Protein AF-A0A7S1GQU7-F1 (afdb_monomer)

Solvent-accessible surface area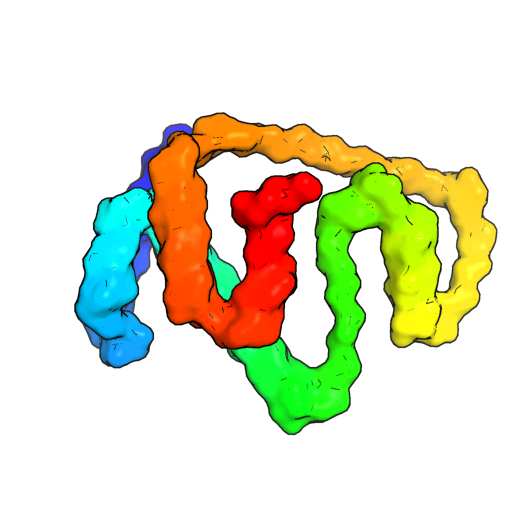 (backbone atoms only — not comparable to full-atom values): 8481 Å² total; per-residue (Å²): 106,71,72,56,52,25,53,52,51,37,60,70,46,41,71,63,54,76,72,34,88,91,56,50,72,69,60,59,58,53,44,78,66,22,83,36,40,56,60,56,49,53,53,44,53,52,51,47,48,51,52,52,49,31,61,73,68,70,48,89,81,87,89,80,58,73,68,41,41,65,76,38,42,68,60,47,51,50,54,50,31,56,75,70,74,46,80,87,67,94,58,93,82,58,80,76,75,79,72,76,83,77,74,79,77,84,54,54,76,65,40,52,50,46,42,49,55,47,49,52,71,69,33,46,74,73,55,33,70,66,55,47,62,82,71,74,56,135

InterPro domains:
  IPR027417 P-loop containing nucleoside triphosphate hydrolase [G3DSA:3.40.50.300] (5-124)
  IPR027417 P-loop containing nucleoside triphosphate hydrolase [SSF52540] (6-119)

Nearest PDB structures (foldseek):
  2lai-assembly1_A  TM=4.143E-01  e=2.315E+00  Hyaloperonospora parasitica

Structure (mmCIF, N/CA/C/O backbone):
data_AF-A0A7S1GQU7-F1
#
_entry.id   AF-A0A7S1GQU7-F1
#
loop_
_atom_site.group_PDB
_atom_site.id
_atom_site.type_symbol
_atom_site.label_atom_id
_atom_site.label_alt_id
_atom_site.label_comp_id
_atom_site.label_asym_id
_atom_site.label_entity_id
_atom_site.label_seq_id
_atom_site.pdbx_PDB_ins_code
_atom_site.Cartn_x
_atom_site.Cartn_y
_atom_site.Cartn_z
_atom_site.occupancy
_atom_site.B_iso_or_equiv
_atom_site.auth_seq_id
_atom_site.auth_comp_id
_atom_site.auth_asym_id
_atom_site.auth_atom_id
_atom_site.pdbx_PDB_model_num
ATOM 1 N N . GLY A 1 1 ? 22.425 2.958 -4.465 1.00 84.50 1 GLY A N 1
ATOM 2 C CA . GLY A 1 1 ? 21.321 3.724 -3.841 1.00 84.50 1 GLY A CA 1
ATOM 3 C C . GLY A 1 1 ? 19.999 3.021 -4.099 1.00 84.50 1 GLY A C 1
ATOM 4 O O . GLY A 1 1 ? 20.034 1.943 -4.671 1.00 84.50 1 GLY A O 1
ATOM 5 N N . PHE A 1 2 ? 18.860 3.611 -3.720 1.00 87.94 2 PHE A N 1
ATOM 6 C CA . PHE A 1 2 ? 17.530 2.981 -3.846 1.00 87.94 2 PHE A CA 1
ATOM 7 C C . PHE A 1 2 ? 17.225 2.441 -5.259 1.00 87.94 2 PHE A C 1
ATOM 9 O O . PHE A 1 2 ? 16.910 1.269 -5.411 1.00 87.94 2 PHE A O 1
ATOM 16 N N . GLN A 1 3 ? 17.443 3.246 -6.302 1.00 88.00 3 GLN A N 1
ATOM 17 C CA . GLN A 1 3 ? 17.216 2.837 -7.700 1.00 88.00 3 GLN A CA 1
ATOM 18 C C . GLN A 1 3 ? 18.081 1.640 -8.143 1.00 88.00 3 GLN A C 1
ATOM 20 O O . GLN A 1 3 ? 17.639 0.775 -8.889 1.00 88.00 3 GLN A O 1
ATOM 25 N N . GLU A 1 4 ? 19.315 1.552 -7.643 1.00 89.12 4 GLU A N 1
ATOM 26 C CA . GLU A 1 4 ? 20.193 0.410 -7.925 1.00 89.12 4 GLU A CA 1
ATOM 27 C C . GLU A 1 4 ? 19.724 -0.857 -7.194 1.00 89.12 4 GLU A C 1
ATOM 29 O O . GLU A 1 4 ? 19.832 -1.954 -7.731 1.00 89.12 4 GLU A O 1
ATOM 34 N N . TRP A 1 5 ? 19.165 -0.707 -5.991 1.00 90.19 5 TRP A N 1
ATOM 35 C CA . TRP A 1 5 ? 18.547 -1.813 -5.264 1.00 90.19 5 TRP A CA 1
ATOM 36 C C . TRP A 1 5 ? 17.296 -2.336 -5.990 1.00 90.19 5 TRP A C 1
ATOM 38 O O . TRP A 1 5 ? 17.192 -3.548 -6.169 1.00 90.19 5 TRP A O 1
ATOM 48 N N . CYS A 1 6 ? 16.436 -1.447 -6.511 1.00 90.81 6 CYS A N 1
ATOM 49 C CA . CYS A 1 6 ? 15.308 -1.829 -7.375 1.00 90.81 6 CYS A CA 1
ATOM 50 C C . CYS A 1 6 ? 15.771 -2.693 -8.547 1.00 90.81 6 CYS A C 1
ATOM 52 O O . CYS A 1 6 ? 15.333 -3.827 -8.708 1.00 90.81 6 CYS A O 1
ATOM 54 N N . ARG A 1 7 ? 16.758 -2.203 -9.307 1.00 88.81 7 ARG A N 1
ATOM 55 C CA . ARG A 1 7 ? 17.289 -2.910 -10.476 1.00 88.81 7 ARG A CA 1
ATOM 56 C C . ARG A 1 7 ? 17.803 -4.313 -10.137 1.00 88.81 7 ARG A C 1
ATOM 58 O O . ARG A 1 7 ? 17.654 -5.238 -10.936 1.00 88.81 7 ARG A O 1
ATOM 65 N N . GLN A 1 8 ? 18.437 -4.482 -8.975 1.00 90.00 8 GLN A N 1
ATOM 66 C CA . GLN A 1 8 ? 18.927 -5.785 -8.519 1.00 90.00 8 GLN A CA 1
ATOM 67 C C . GLN A 1 8 ? 17.785 -6.746 -8.177 1.00 90.00 8 GLN A C 1
ATOM 69 O O . GLN A 1 8 ? 17.880 -7.926 -8.521 1.00 90.00 8 GLN A O 1
ATOM 74 N N . LEU A 1 9 ? 16.717 -6.261 -7.541 1.00 88.50 9 LEU A N 1
ATOM 75 C CA . LEU A 1 9 ? 15.516 -7.054 -7.269 1.00 88.50 9 LEU A CA 1
ATOM 76 C C . LEU A 1 9 ? 14.817 -7.476 -8.557 1.00 88.50 9 LEU A C 1
ATOM 78 O O . LEU A 1 9 ? 14.620 -8.672 -8.774 1.00 88.50 9 LEU A O 1
ATOM 82 N N . ASP A 1 10 ? 14.559 -6.515 -9.437 1.00 88.00 10 ASP A N 1
ATOM 83 C CA . ASP A 1 10 ? 13.903 -6.735 -10.724 1.00 88.00 10 ASP A CA 1
ATOM 84 C C . ASP A 1 10 ? 14.688 -7.772 -11.549 1.00 88.00 10 ASP A C 1
ATOM 86 O O . ASP A 1 10 ? 14.130 -8.722 -12.093 1.00 88.00 10 ASP A O 1
ATOM 90 N N . THR A 1 11 ? 16.025 -7.681 -11.558 1.00 86.56 11 THR A N 1
ATOM 91 C CA . THR A 1 11 ? 16.893 -8.673 -12.221 1.00 86.56 11 THR A CA 1
ATOM 92 C C . THR A 1 11 ? 16.799 -10.054 -11.568 1.00 86.56 11 THR A C 1
ATOM 94 O O . THR A 1 11 ? 16.783 -11.074 -12.261 1.00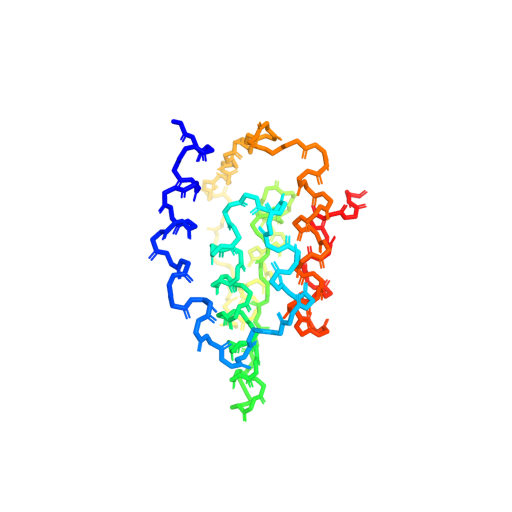 86.56 11 THR A O 1
ATOM 97 N N . ARG A 1 12 ? 16.755 -10.111 -10.232 1.00 86.75 12 ARG A N 1
ATOM 98 C CA . ARG A 1 12 ? 16.712 -11.364 -9.470 1.00 86.75 12 ARG A CA 1
ATOM 99 C C . ARG A 1 12 ? 15.424 -12.145 -9.725 1.00 86.75 12 ARG A C 1
ATOM 101 O O . ARG A 1 12 ? 15.473 -13.377 -9.763 1.00 86.75 12 ARG A O 1
ATOM 108 N N . TYR A 1 13 ? 14.296 -11.459 -9.879 1.00 82.19 13 TYR A N 1
ATOM 109 C CA . TYR A 1 13 ? 12.991 -12.094 -10.067 1.00 82.19 13 TYR A CA 1
ATOM 110 C C . TYR A 1 13 ? 12.579 -12.257 -11.532 1.00 82.19 13 TYR A C 1
ATOM 112 O O . TYR A 1 13 ? 11.754 -13.129 -11.815 1.00 82.19 13 TYR A O 1
ATOM 120 N N . ASN A 1 14 ? 13.246 -11.567 -12.462 1.00 79.88 14 ASN A N 1
ATOM 121 C CA . ASN A 1 14 ? 12.970 -11.605 -13.901 1.00 79.88 14 ASN A CA 1
ATOM 122 C C . ASN A 1 14 ? 12.763 -13.027 -14.463 1.00 79.88 14 ASN A C 1
ATOM 124 O O . ASN A 1 14 ? 11.805 -13.285 -15.187 1.00 79.88 14 ASN A O 1
ATOM 128 N N . ALA A 1 15 ? 13.615 -13.990 -14.096 1.00 74.75 15 ALA A N 1
ATOM 129 C CA . ALA A 1 15 ? 13.507 -15.364 -14.600 1.00 74.75 15 ALA A CA 1
ATOM 130 C C . ALA A 1 15 ? 12.226 -16.089 -14.137 1.00 74.75 15 ALA A C 1
ATOM 132 O O . ALA A 1 15 ? 11.671 -16.904 -14.872 1.00 74.75 15 ALA A O 1
ATOM 133 N N . LYS A 1 16 ? 11.745 -15.804 -12.920 1.00 77.25 16 LYS A N 1
ATOM 134 C CA . LYS A 1 16 ? 10.489 -16.375 -12.402 1.00 77.25 16 LYS A CA 1
ATOM 135 C C . LYS A 1 16 ? 9.276 -15.696 -13.023 1.00 77.25 16 LYS A C 1
ATOM 137 O O . LYS A 1 16 ? 8.267 -16.338 -13.284 1.00 77.25 16 LYS A O 1
ATOM 142 N N . GLU A 1 17 ? 9.404 -14.404 -13.256 1.00 76.75 17 GLU A N 1
ATOM 143 C CA . GLU A 1 17 ? 8.391 -13.531 -13.825 1.00 76.75 17 GLU A CA 1
ATOM 144 C C . GLU A 1 17 ? 8.142 -13.820 -15.314 1.00 76.75 17 GLU A C 1
ATOM 146 O O . GLU A 1 17 ? 7.004 -14.014 -15.739 1.00 76.75 17 GLU A O 1
ATOM 151 N N . THR A 1 18 ? 9.204 -13.972 -16.106 1.00 73.06 18 THR A N 1
ATOM 152 C CA . THR A 1 18 ? 9.116 -14.256 -17.549 1.00 73.06 18 THR A CA 1
ATOM 153 C C . THR A 1 18 ? 8.545 -15.638 -17.870 1.00 73.06 18 THR A C 1
ATOM 155 O O . THR A 1 18 ? 7.922 -15.811 -18.919 1.00 73.06 18 THR A O 1
ATOM 158 N N . GLY A 1 19 ? 8.703 -16.618 -16.980 1.00 72.38 19 GLY A N 1
ATOM 159 C CA . GLY A 1 19 ? 8.132 -17.960 -17.137 1.00 72.38 19 GLY A CA 1
ATOM 160 C C . GLY A 1 19 ? 6.701 -18.113 -16.614 1.00 72.38 19 GLY A C 1
ATOM 161 O O . GLY A 1 19 ? 6.127 -19.194 -16.729 1.00 72.38 19 GLY A O 1
ATOM 162 N N . ASN A 1 20 ? 6.126 -17.073 -16.009 1.00 75.88 20 ASN A N 1
ATOM 163 C CA . ASN A 1 20 ? 4.850 -17.179 -15.319 1.00 75.88 20 ASN A CA 1
ATOM 164 C C . ASN A 1 20 ? 3.664 -16.993 -16.279 1.00 75.88 20 ASN A C 1
ATOM 166 O O . ASN A 1 20 ? 3.546 -15.967 -16.948 1.00 75.88 20 ASN A O 1
ATOM 170 N N . MET A 1 21 ? 2.759 -17.974 -16.303 1.00 73.62 21 MET A N 1
ATOM 171 C CA . MET A 1 21 ? 1.543 -17.939 -17.123 1.00 73.62 21 MET A CA 1
ATOM 172 C C . MET A 1 21 ? 0.502 -16.912 -16.657 1.00 73.62 21 MET A C 1
ATOM 174 O O . MET A 1 21 ? -0.398 -16.574 -17.416 1.00 73.62 21 MET A O 1
ATOM 178 N N . TRP A 1 22 ? 0.610 -16.431 -15.417 1.00 70.88 22 TRP A N 1
ATOM 179 C CA . TRP A 1 22 ? -0.283 -15.428 -14.831 1.00 70.88 22 TRP A CA 1
ATOM 180 C C . TRP A 1 22 ? 0.137 -13.989 -15.163 1.00 70.88 22 TRP A C 1
ATOM 182 O O . TRP A 1 22 ? -0.457 -13.047 -14.650 1.00 70.88 22 TRP A O 1
ATOM 192 N N . ILE A 1 23 ? 1.187 -13.826 -15.972 1.00 82.19 23 ILE A N 1
ATOM 193 C CA . ILE A 1 23 ? 1.757 -12.537 -16.357 1.00 82.19 23 ILE A CA 1
ATOM 194 C C . ILE A 1 23 ? 1.628 -12.424 -17.873 1.00 82.19 23 ILE A C 1
ATOM 196 O O . ILE A 1 23 ? 2.427 -13.010 -18.616 1.00 82.19 23 ILE A O 1
ATOM 200 N N . ASP A 1 24 ? 0.593 -11.705 -18.305 1.00 83.62 24 ASP A N 1
ATOM 201 C CA . ASP A 1 24 ? 0.301 -11.454 -19.714 1.00 83.62 24 ASP A CA 1
ATOM 202 C C . ASP A 1 24 ? 1.285 -10.457 -20.352 1.00 83.62 24 ASP A C 1
ATOM 204 O O . ASP A 1 24 ? 2.144 -9.861 -19.692 1.00 83.62 24 ASP A O 1
ATOM 208 N N . ASP A 1 25 ? 1.206 -10.334 -21.676 1.00 85.44 25 ASP A N 1
ATOM 209 C CA . ASP A 1 25 ? 2.113 -9.486 -22.451 1.00 85.44 25 ASP A CA 1
ATOM 210 C C . ASP A 1 25 ? 1.922 -7.992 -22.155 1.00 85.44 25 ASP A C 1
ATOM 212 O O . ASP A 1 25 ? 2.900 -7.237 -22.183 1.00 85.44 25 ASP A O 1
ATOM 216 N N . ASP A 1 26 ? 0.701 -7.575 -21.811 1.00 85.94 26 ASP A N 1
ATOM 217 C CA . ASP A 1 26 ? 0.393 -6.191 -21.454 1.00 85.94 26 ASP A CA 1
ATOM 218 C C . ASP A 1 26 ? 1.115 -5.821 -20.154 1.00 85.94 26 ASP A C 1
ATOM 220 O O . ASP A 1 26 ? 1.862 -4.839 -20.115 1.00 85.94 26 ASP A O 1
ATOM 224 N N . LEU A 1 27 ? 1.013 -6.660 -19.124 1.00 85.56 27 LEU A N 1
ATOM 225 C CA . LEU A 1 27 ? 1.709 -6.477 -17.855 1.00 85.56 27 LEU A CA 1
ATOM 226 C C . LEU A 1 27 ? 3.235 -6.496 -18.028 1.00 85.56 27 LEU A C 1
ATOM 228 O O . LEU A 1 27 ? 3.935 -5.648 -17.472 1.00 85.56 27 LEU A O 1
ATOM 232 N N . ARG A 1 28 ? 3.768 -7.407 -18.854 1.00 86.50 28 ARG A N 1
ATOM 233 C CA . ARG A 1 28 ? 5.210 -7.454 -19.175 1.00 86.50 28 ARG A CA 1
ATOM 234 C C . ARG A 1 28 ? 5.693 -6.186 -19.863 1.00 86.50 28 ARG A C 1
ATOM 236 O O . ARG A 1 28 ? 6.853 -5.808 -19.697 1.00 86.50 28 ARG A O 1
ATOM 243 N N . SER A 1 29 ? 4.844 -5.567 -20.680 1.00 87.50 29 SER A N 1
ATOM 244 C CA . SER A 1 29 ? 5.177 -4.305 -21.332 1.00 87.50 29 SER A CA 1
ATOM 245 C C . SER A 1 29 ? 5.264 -3.168 -20.314 1.00 87.50 29 SER A C 1
ATOM 247 O O . SER A 1 29 ? 6.252 -2.439 -20.336 1.00 87.50 29 SER A O 1
ATOM 249 N N . MET A 1 30 ? 4.323 -3.102 -19.362 1.00 89.12 30 MET A N 1
ATOM 250 C CA . MET A 1 30 ? 4.297 -2.089 -18.298 1.00 89.12 30 MET A CA 1
ATOM 251 C C . MET A 1 30 ? 5.515 -2.177 -17.371 1.00 89.12 30 MET A C 1
ATOM 253 O O . MET A 1 30 ? 6.048 -1.157 -16.946 1.00 89.12 30 MET A O 1
ATOM 257 N N . TRP A 1 31 ? 6.001 -3.384 -17.077 1.00 89.00 31 TRP A N 1
ATOM 258 C CA . TRP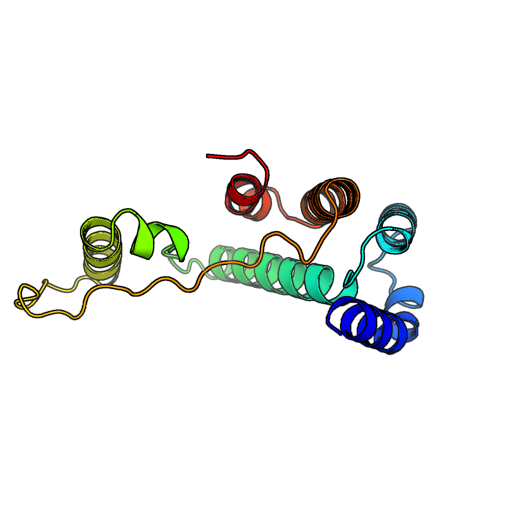 A 1 31 ? 7.139 -3.591 -16.175 1.00 89.00 31 TRP A CA 1
ATOM 259 C C . TRP A 1 31 ? 8.452 -2.973 -16.637 1.00 89.00 31 TRP A C 1
ATOM 261 O O . TRP A 1 31 ? 9.285 -2.631 -15.805 1.00 89.00 31 TRP A O 1
ATOM 271 N N . LYS A 1 32 ? 8.659 -2.818 -17.948 1.00 85.19 32 LYS A N 1
ATOM 272 C CA . LYS A 1 32 ? 9.929 -2.304 -18.486 1.00 85.19 32 LYS A CA 1
ATOM 273 C C . LYS A 1 32 ? 10.244 -0.891 -18.002 1.00 85.19 32 LYS A C 1
ATOM 275 O O . LYS A 1 32 ? 11.418 -0.560 -17.847 1.00 85.19 32 LYS A O 1
ATOM 280 N N . ASP A 1 33 ? 9.203 -0.102 -17.765 1.00 87.31 33 ASP A N 1
ATOM 281 C CA . ASP A 1 33 ? 9.310 1.316 -17.434 1.00 87.31 33 ASP A CA 1
ATOM 282 C C . ASP A 1 33 ? 9.083 1.589 -15.935 1.00 87.31 33 ASP A C 1
ATOM 284 O O . ASP A 1 33 ? 9.337 2.694 -15.448 1.00 87.31 33 ASP A O 1
ATOM 288 N N . VAL A 1 34 ? 8.684 0.567 -15.167 1.00 92.44 34 VAL A N 1
ATOM 289 C CA . VAL A 1 34 ? 8.436 0.674 -13.726 1.00 92.44 34 VAL A CA 1
ATOM 290 C C . VAL A 1 34 ? 9.654 0.189 -12.932 1.00 92.44 34 VAL A C 1
ATOM 292 O O . VAL A 1 34 ? 9.924 -1.008 -12.894 1.00 92.44 34 VAL A O 1
ATOM 295 N N . PRO A 1 35 ? 10.392 1.073 -12.235 1.00 91.69 35 PRO A N 1
ATOM 296 C CA . PRO A 1 35 ? 11.433 0.627 -11.310 1.00 91.69 35 PRO A CA 1
ATOM 297 C C . PRO A 1 35 ? 10.815 -0.133 -10.129 1.00 91.69 35 PRO A C 1
ATOM 299 O O . PRO A 1 35 ? 9.771 0.284 -9.623 1.00 91.69 35 PRO A O 1
ATOM 302 N N . CYS A 1 36 ? 11.494 -1.166 -9.617 1.00 92.00 36 CYS A N 1
ATOM 303 C CA . CYS A 1 36 ? 10.999 -1.967 -8.490 1.00 92.00 36 CYS A CA 1
ATOM 304 C C . CYS A 1 36 ? 9.669 -2.687 -8.820 1.00 92.00 36 CYS A C 1
ATOM 306 O O . CYS A 1 36 ? 8.838 -2.893 -7.929 1.00 92.00 36 CYS A O 1
ATOM 308 N N . HIS A 1 37 ? 9.414 -3.051 -10.085 1.00 92.00 37 HIS A N 1
ATOM 309 C CA . HIS A 1 37 ? 8.134 -3.650 -10.484 1.00 92.00 37 HIS A CA 1
ATOM 310 C C . HIS A 1 37 ? 7.836 -4.944 -9.718 1.00 92.00 37 HIS A C 1
ATOM 312 O O . HIS A 1 37 ? 6.675 -5.188 -9.388 1.00 92.00 37 HIS A O 1
ATOM 318 N N . SER A 1 38 ? 8.864 -5.723 -9.362 1.00 89.19 38 SER A N 1
ATOM 319 C CA . SER A 1 38 ? 8.703 -6.959 -8.589 1.00 89.19 38 SER A CA 1
ATOM 320 C C . SER A 1 38 ? 8.096 -6.708 -7.203 1.00 89.19 38 SER A C 1
ATOM 322 O O . SER A 1 38 ? 7.204 -7.443 -6.784 1.00 89.19 38 SER A O 1
ATOM 324 N N . GLU A 1 39 ? 8.514 -5.643 -6.511 1.00 91.62 39 GLU A N 1
ATOM 325 C CA . GLU A 1 39 ? 8.004 -5.292 -5.173 1.00 91.62 39 GLU A CA 1
ATOM 326 C C . GLU A 1 39 ? 6.544 -4.838 -5.240 1.00 91.62 39 GLU A C 1
ATOM 328 O O . GLU A 1 39 ? 5.705 -5.243 -4.435 1.00 91.62 39 GLU A O 1
ATOM 333 N N . PHE A 1 40 ? 6.215 -4.021 -6.240 1.00 93.00 40 PHE A N 1
ATOM 334 C CA . PHE A 1 40 ? 4.842 -3.589 -6.477 1.00 93.00 40 PHE A CA 1
ATOM 335 C C . PHE A 1 40 ? 3.933 -4.762 -6.852 1.00 93.00 40 PHE A C 1
ATOM 337 O O . PHE A 1 40 ? 2.802 -4.845 -6.371 1.00 93.00 40 PHE A O 1
ATOM 344 N N . PHE A 1 41 ? 4.424 -5.682 -7.684 1.00 90.81 41 PHE A N 1
ATOM 345 C CA . PHE A 1 41 ? 3.694 -6.890 -8.038 1.00 90.81 41 PHE A CA 1
ATOM 346 C C . PHE A 1 41 ? 3.428 -7.755 -6.803 1.00 90.81 41 PHE A C 1
ATOM 348 O O . PHE A 1 41 ? 2.276 -8.108 -6.552 1.00 90.81 41 PHE A O 1
ATOM 355 N N . GLU A 1 42 ? 4.453 -8.047 -5.997 1.00 90.56 42 GLU A N 1
ATOM 356 C CA . GLU A 1 42 ? 4.306 -8.826 -4.763 1.00 90.56 42 GLU A CA 1
ATOM 357 C C . GLU A 1 42 ? 3.307 -8.173 -3.800 1.00 90.56 42 GLU A C 1
ATOM 359 O O . GLU A 1 42 ? 2.379 -8.836 -3.323 1.00 90.56 42 GLU A O 1
ATOM 364 N N . TYR A 1 43 ? 3.433 -6.859 -3.588 1.00 93.31 43 TYR A N 1
ATOM 365 C CA . TYR A 1 43 ? 2.525 -6.086 -2.749 1.00 93.31 43 TYR A CA 1
ATOM 366 C C . TYR A 1 43 ? 1.069 -6.237 -3.206 1.00 93.31 43 TYR A C 1
ATOM 368 O O . TYR A 1 43 ? 0.200 -6.574 -2.397 1.00 93.31 43 TYR A O 1
ATOM 376 N N . ILE A 1 44 ? 0.781 -6.033 -4.495 1.00 94.69 44 ILE A N 1
ATOM 377 C CA . ILE A 1 44 ? -0.592 -6.121 -5.006 1.00 94.69 44 ILE A CA 1
ATOM 378 C C . ILE A 1 44 ? -1.132 -7.544 -4.944 1.00 94.69 44 ILE A C 1
ATOM 380 O O . ILE A 1 44 ? -2.275 -7.734 -4.525 1.00 94.69 44 ILE A O 1
ATOM 384 N N . GLN A 1 45 ? -0.337 -8.549 -5.308 1.00 92.44 45 GLN A N 1
ATOM 385 C CA . GLN A 1 45 ? -0.810 -9.932 -5.284 1.00 92.44 45 GLN A CA 1
ATOM 386 C C . GLN A 1 45 ? -1.124 -10.405 -3.867 1.00 92.44 45 GLN A C 1
ATOM 388 O O . GLN A 1 45 ? -2.166 -11.029 -3.648 1.00 92.44 45 GLN A O 1
ATOM 393 N N . TRP A 1 46 ? -0.287 -10.049 -2.889 1.00 94.62 46 TRP A N 1
ATOM 394 C CA . TRP A 1 46 ? -0.570 -10.347 -1.489 1.00 94.62 46 TRP A CA 1
ATOM 395 C C . TRP A 1 46 ? -1.880 -9.693 -1.030 1.00 94.62 46 TRP A C 1
ATOM 397 O O . TRP A 1 46 ? -2.731 -10.369 -0.452 1.00 94.62 46 TRP A O 1
ATOM 407 N N . HIS A 1 47 ? -2.102 -8.412 -1.348 1.00 95.00 47 HIS A N 1
ATOM 408 C CA . HIS A 1 47 ? -3.318 -7.698 -0.939 1.00 95.00 47 HIS A CA 1
ATOM 409 C C . HIS A 1 47 ? -4.577 -8.205 -1.656 1.00 95.00 47 HIS A C 1
ATOM 411 O O . HIS A 1 47 ? -5.631 -8.334 -1.030 1.00 95.00 47 HIS A O 1
ATOM 417 N N . ASN A 1 48 ? -4.480 -8.540 -2.945 1.00 95.00 48 ASN A N 1
ATOM 418 C CA . ASN A 1 48 ? -5.566 -9.173 -3.693 1.00 95.00 48 ASN A CA 1
ATOM 419 C C . ASN A 1 48 ? -5.966 -10.512 -3.055 1.00 95.00 48 ASN A C 1
ATOM 421 O O . ASN A 1 48 ? -7.159 -10.781 -2.869 1.00 95.00 48 ASN A O 1
ATOM 425 N N . LEU A 1 49 ? -4.979 -11.339 -2.691 1.00 95.06 49 LEU A N 1
ATOM 426 C CA . LEU A 1 49 ? -5.213 -12.623 -2.037 1.00 95.06 49 LEU A CA 1
ATOM 427 C C . LEU A 1 49 ? -5.810 -12.437 -0.640 1.00 95.06 49 LEU A C 1
ATOM 429 O O . LEU A 1 49 ? -6.799 -13.095 -0.319 1.00 95.06 49 LEU A O 1
ATOM 433 N N . ALA A 1 50 ? -5.257 -11.532 0.169 1.00 94.06 50 ALA A N 1
ATOM 434 C CA . ALA A 1 50 ? -5.750 -11.242 1.512 1.00 94.06 50 ALA A CA 1
ATOM 435 C C . ALA A 1 50 ? -7.214 -10.782 1.479 1.00 94.06 50 ALA A C 1
ATOM 437 O O . ALA A 1 50 ? -8.046 -11.317 2.210 1.00 94.06 50 ALA A O 1
ATOM 438 N N . TRP A 1 51 ? -7.555 -9.866 0.565 1.00 93.00 51 TRP A N 1
ATOM 439 C CA . TRP A 1 51 ? -8.929 -9.403 0.377 1.00 93.00 51 TRP A CA 1
ATOM 440 C C . TRP A 1 51 ? -9.870 -10.537 -0.037 1.00 93.00 51 TRP A C 1
ATOM 442 O O . TRP A 1 51 ? -10.951 -10.706 0.528 1.00 93.00 51 TRP A O 1
ATOM 452 N N . THR A 1 52 ? -9.460 -11.331 -1.028 1.00 93.75 52 THR A N 1
ATOM 453 C CA . THR A 1 52 ? -10.271 -12.446 -1.536 1.00 93.75 52 THR A CA 1
ATOM 454 C C . THR A 1 52 ? -10.488 -13.504 -0.459 1.00 93.75 52 THR A C 1
ATOM 456 O O . THR A 1 52 ? -11.603 -13.997 -0.306 1.00 93.75 52 THR A O 1
ATOM 459 N N . THR A 1 53 ? -9.451 -13.804 0.322 1.00 95.56 53 THR A N 1
ATOM 460 C CA . THR A 1 53 ? -9.500 -14.770 1.425 1.00 95.56 53 THR A CA 1
ATOM 461 C C . THR A 1 53 ? -10.416 -14.284 2.538 1.00 95.56 53 THR A C 1
ATOM 463 O O . THR A 1 53 ? -11.304 -15.027 2.945 1.00 95.56 53 THR A O 1
ATOM 466 N N . ALA A 1 54 ? -10.269 -13.030 2.979 1.00 94.69 54 ALA A N 1
ATOM 467 C CA . ALA A 1 54 ? -11.132 -12.453 4.007 1.00 94.69 54 ALA A CA 1
ATOM 468 C C . ALA A 1 54 ? -12.605 -12.487 3.583 1.00 94.69 54 ALA A C 1
ATOM 470 O O . ALA A 1 54 ? -13.458 -12.933 4.344 1.00 94.69 54 ALA A O 1
ATOM 471 N N . LYS A 1 55 ? -12.895 -12.119 2.328 1.00 93.75 55 LYS A N 1
ATOM 472 C CA . LYS A 1 55 ? -14.252 -12.185 1.777 1.00 93.75 55 LYS A CA 1
ATOM 473 C C . LYS A 1 55 ? -14.785 -13.618 1.696 1.00 93.75 55 LYS A C 1
ATOM 475 O O . LYS A 1 55 ? -15.950 -13.847 1.989 1.00 93.75 55 LYS A O 1
ATOM 480 N N . PHE A 1 56 ? -13.964 -14.569 1.253 1.00 96.38 56 PHE A N 1
ATOM 481 C CA . PHE A 1 56 ? -14.368 -15.970 1.128 1.00 96.38 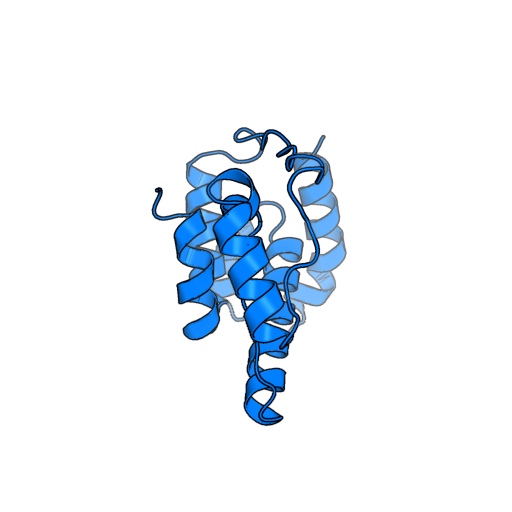56 PHE A CA 1
ATOM 482 C C . PHE A 1 56 ? -14.650 -16.615 2.490 1.00 96.38 56 PHE A C 1
ATOM 484 O O . PHE A 1 56 ? -15.572 -17.415 2.611 1.00 96.38 56 PHE A O 1
ATOM 491 N N . MET A 1 57 ? -13.867 -16.254 3.506 1.00 97.56 57 MET A N 1
ATOM 492 C CA . MET A 1 57 ? -13.996 -16.766 4.871 1.00 97.56 57 MET A CA 1
ATOM 493 C C . MET A 1 57 ? -14.991 -15.978 5.735 1.00 97.56 57 MET A C 1
ATOM 495 O O . MET A 1 57 ? -15.132 -16.303 6.909 1.00 97.56 57 MET A O 1
ATOM 499 N N . ASP A 1 58 ? -15.652 -14.961 5.173 1.00 96.12 58 ASP A N 1
ATOM 500 C CA . ASP A 1 58 ? -16.565 -14.056 5.885 1.00 96.12 58 ASP A CA 1
ATOM 501 C C . ASP A 1 58 ? -15.924 -13.409 7.130 1.00 96.12 58 ASP A C 1
ATOM 503 O O . ASP A 1 58 ? -16.520 -13.296 8.198 1.00 96.12 58 ASP A O 1
ATOM 507 N N . ILE A 1 59 ? -14.655 -13.014 6.995 1.00 95.12 59 ILE A N 1
ATOM 508 C CA . ILE A 1 59 ? -13.898 -12.337 8.048 1.00 95.12 59 ILE A CA 1
ATOM 509 C C . ILE A 1 59 ? -14.136 -10.834 7.918 1.00 95.12 59 ILE A C 1
ATOM 511 O O . ILE A 1 59 ? -13.871 -10.242 6.868 1.00 95.12 59 ILE A O 1
ATOM 515 N N . GLU A 1 60 ? -14.600 -10.207 8.998 1.00 93.31 60 GLU A N 1
ATOM 516 C CA . GLU A 1 60 ? -14.693 -8.751 9.076 1.00 93.31 60 GLU A CA 1
ATOM 517 C C . GLU A 1 60 ? -13.290 -8.124 9.003 1.00 93.31 60 GLU A C 1
ATOM 519 O O . GLU A 1 60 ? -12.326 -8.647 9.562 1.00 93.31 60 GLU A O 1
ATOM 524 N N . VAL A 1 61 ? -13.153 -7.010 8.276 1.00 92.06 61 VAL A N 1
ATOM 525 C CA . VAL A 1 61 ? -11.865 -6.331 8.078 1.00 92.06 61 VAL A CA 1
ATOM 526 C C . VAL A 1 61 ? -11.996 -4.858 8.423 1.00 92.06 61 VAL A C 1
ATOM 528 O O . VAL A 1 61 ? -12.792 -4.133 7.823 1.00 92.06 61 VAL A O 1
ATOM 531 N N . HIS A 1 62 ? -11.134 -4.391 9.324 1.00 92.56 62 HIS A N 1
ATOM 532 C CA . HIS A 1 62 ? -10.958 -2.973 9.602 1.00 92.56 62 HIS A CA 1
ATOM 533 C C . HIS A 1 62 ? -9.765 -2.402 8.851 1.00 92.56 62 HIS A C 1
ATOM 535 O O . HIS A 1 62 ? -8.636 -2.868 8.997 1.00 92.56 62 HIS A O 1
ATOM 541 N N . MET A 1 63 ? -10.003 -1.354 8.070 1.00 90.12 63 MET A N 1
ATOM 542 C CA . MET A 1 63 ? -8.951 -0.686 7.320 1.00 90.12 63 MET A CA 1
ATOM 543 C C . MET A 1 63 ? -8.411 0.519 8.068 1.00 90.12 63 MET A C 1
ATOM 545 O O . MET A 1 63 ? -9.153 1.449 8.375 1.00 90.12 63 MET A O 1
ATOM 549 N N . VAL A 1 64 ? -7.096 0.549 8.249 1.00 89.75 64 VAL A N 1
ATOM 550 C CA . VAL A 1 64 ? -6.395 1.687 8.836 1.00 89.75 64 VAL A CA 1
ATOM 551 C C . VAL A 1 64 ? -5.340 2.1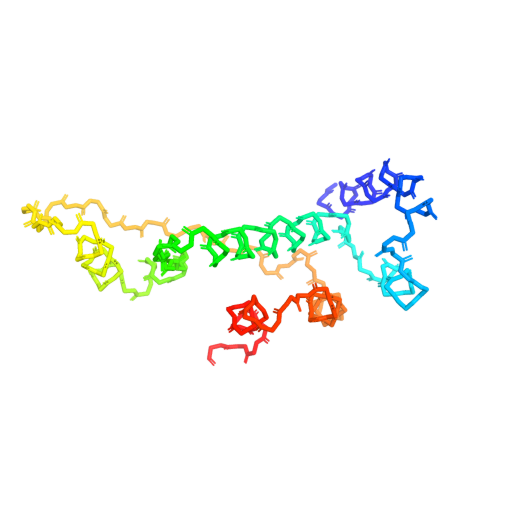78 7.856 1.00 89.75 64 VAL A C 1
ATOM 553 O O . VAL A 1 64 ? -4.539 1.393 7.356 1.00 89.75 64 VAL A O 1
ATOM 556 N N . ARG A 1 65 ? -5.343 3.483 7.568 1.00 88.31 65 ARG A N 1
ATOM 557 C CA . ARG A 1 65 ? -4.292 4.130 6.773 1.00 88.31 65 ARG A CA 1
ATOM 558 C C . ARG A 1 65 ? -3.286 4.769 7.711 1.00 88.31 65 ARG A C 1
ATOM 560 O O . ARG A 1 65 ? -3.685 5.497 8.619 1.00 88.31 65 ARG A O 1
ATOM 567 N N . TYR A 1 66 ? -2.002 4.538 7.462 1.00 85.81 66 TYR A N 1
ATOM 568 C CA . TYR A 1 66 ? -0.921 5.123 8.254 1.00 85.81 66 TYR A CA 1
ATOM 569 C C . TYR A 1 66 ? -1.029 6.657 8.301 1.00 85.81 66 TYR A C 1
ATOM 571 O O . TYR A 1 66 ? -0.920 7.267 9.359 1.00 85.81 66 TYR A O 1
ATOM 579 N N . GLU A 1 67 ? -1.381 7.285 7.178 1.00 84.19 67 GLU A N 1
ATOM 580 C CA . GLU A 1 67 ? -1.536 8.739 7.056 1.00 84.19 67 GLU A CA 1
ATOM 581 C C . GLU A 1 67 ? -2.665 9.295 7.933 1.00 84.19 67 GLU A C 1
ATOM 583 O O . GLU A 1 67 ? -2.622 10.460 8.333 1.00 84.19 67 GLU A O 1
ATOM 588 N N . ASN A 1 68 ? -3.674 8.480 8.256 1.00 86.50 68 ASN A N 1
ATOM 589 C CA . ASN A 1 68 ? -4.755 8.902 9.141 1.00 86.50 68 ASN A CA 1
ATOM 590 C C . ASN A 1 68 ? -4.273 9.018 10.589 1.00 86.50 68 ASN A C 1
ATOM 592 O O . ASN A 1 68 ? -4.777 9.876 11.303 1.00 86.50 68 ASN A O 1
ATOM 596 N N . TYR A 1 69 ? -3.262 8.252 11.015 1.00 84.44 69 TYR A N 1
ATOM 597 C CA . TYR A 1 69 ? -2.659 8.451 12.335 1.00 84.44 69 TYR A CA 1
ATOM 598 C C . TYR A 1 69 ? -1.963 9.809 12.449 1.00 84.44 69 TYR A C 1
ATOM 600 O O . TYR A 1 69 ? -2.064 10.453 13.490 1.00 84.44 69 TYR A O 1
ATOM 608 N N . ALA A 1 70 ? -1.323 10.279 11.373 1.00 84.12 70 ALA A N 1
ATOM 609 C CA . ALA A 1 70 ? -0.715 11.608 11.337 1.00 84.12 70 ALA A CA 1
ATOM 610 C C . ALA A 1 70 ? -1.761 12.737 11.315 1.00 84.12 70 ALA A C 1
ATOM 612 O O . ALA A 1 70 ? -1.575 13.764 11.964 1.00 84.12 70 ALA A O 1
ATOM 613 N N . LYS A 1 71 ? -2.853 12.566 10.555 1.00 85.50 71 LYS A N 1
ATOM 614 C CA . LYS A 1 71 ? -3.869 13.614 10.333 1.00 85.50 71 LYS A CA 1
ATOM 615 C C . LYS A 1 71 ? -4.948 13.669 11.419 1.00 85.50 71 LYS A C 1
ATOM 617 O O . LYS A 1 71 ? -5.385 14.752 11.792 1.00 85.50 71 LYS A O 1
ATOM 622 N N . ASP A 1 72 ? -5.388 12.512 11.899 1.00 87.69 72 ASP A N 1
ATOM 623 C CA . ASP A 1 72 ? -6.422 12.341 12.921 1.00 87.69 72 ASP A CA 1
ATOM 624 C C . ASP A 1 72 ? -6.140 11.085 13.761 1.00 87.69 72 ASP A C 1
ATOM 626 O O . ASP A 1 72 ? -6.840 10.066 13.699 1.00 87.69 72 ASP A O 1
ATOM 630 N N . TRP A 1 73 ? -5.078 11.163 14.569 1.00 86.50 73 TRP A N 1
ATOM 631 C CA . TRP A 1 73 ? -4.709 10.133 15.545 1.00 86.50 73 TRP A CA 1
ATOM 632 C C . TRP A 1 73 ? -5.913 9.681 16.381 1.00 86.50 73 TRP A C 1
ATOM 634 O O . TRP A 1 73 ? -6.184 8.486 16.513 1.00 86.50 73 TRP A O 1
ATOM 644 N N . ARG A 1 74 ? -6.672 10.645 16.921 1.00 86.50 74 ARG A N 1
ATOM 645 C CA . ARG A 1 74 ? -7.771 10.372 17.853 1.00 86.50 74 ARG A CA 1
ATOM 646 C C . ARG A 1 74 ? -8.921 9.633 17.180 1.00 86.50 74 ARG A C 1
ATOM 648 O O . ARG A 1 74 ? -9.423 8.662 17.745 1.00 86.50 74 ARG A O 1
ATOM 655 N N . GLY A 1 75 ? -9.349 10.079 16.001 1.00 89.44 75 GLY A N 1
ATOM 656 C CA . GLY A 1 75 ? -10.388 9.401 15.232 1.00 89.44 75 GLY A CA 1
ATOM 657 C C . GLY A 1 75 ? -9.957 8.004 14.799 1.00 89.44 75 GLY A C 1
ATOM 658 O O . GLY A 1 75 ? -10.725 7.055 14.962 1.00 89.44 75 GLY A O 1
ATOM 659 N N . THR A 1 76 ? -8.708 7.854 14.353 1.00 90.94 76 THR A N 1
ATOM 660 C CA . THR A 1 76 ? -8.152 6.561 13.924 1.00 90.94 76 THR A CA 1
ATOM 661 C C . THR A 1 76 ? -8.131 5.544 15.067 1.00 90.94 76 THR A C 1
ATOM 663 O O . THR A 1 76 ? -8.644 4.436 14.911 1.00 90.94 76 THR A O 1
ATOM 666 N N . VAL A 1 77 ? -7.624 5.923 16.246 1.00 88.94 77 VAL A N 1
ATOM 667 C CA . VAL A 1 77 ? -7.605 5.044 17.429 1.00 88.94 77 VAL A CA 1
ATOM 668 C C . VAL A 1 77 ? -9.016 4.694 17.895 1.00 88.94 77 VAL A C 1
ATOM 670 O O . VAL A 1 77 ? -9.288 3.530 18.170 1.00 88.94 77 VAL A O 1
ATOM 673 N N . ARG A 1 78 ? -9.944 5.659 17.944 1.00 89.94 78 ARG A N 1
ATOM 674 C CA . ARG A 1 78 ? -11.343 5.378 18.321 1.00 89.94 78 ARG A CA 1
ATOM 675 C C . ARG A 1 78 ? -12.017 4.406 17.359 1.00 89.94 78 ARG A C 1
ATOM 677 O O . ARG A 1 78 ? -12.742 3.526 17.806 1.00 89.94 78 ARG A O 1
ATOM 684 N N . SER A 1 79 ? -11.789 4.572 16.058 1.00 92.69 79 SER A N 1
ATOM 685 C CA . SER A 1 79 ? -12.308 3.676 15.023 1.00 92.69 79 SER A CA 1
ATOM 686 C C . SER A 1 79 ? -11.804 2.244 15.226 1.00 92.69 79 SER A C 1
ATOM 688 O O . SER A 1 79 ? -12.600 1.307 15.203 1.00 92.69 79 SER A O 1
ATOM 690 N N . LEU A 1 80 ? -10.507 2.094 15.512 1.00 92.56 80 LEU A N 1
ATOM 691 C CA . LEU A 1 80 ? -9.886 0.802 15.793 1.00 92.56 80 LEU A CA 1
ATOM 692 C C . LEU A 1 80 ? -10.417 0.168 17.086 1.00 92.56 80 LEU A C 1
ATOM 694 O O . LEU A 1 80 ? -10.793 -0.998 17.079 1.00 92.56 80 LEU A O 1
ATOM 698 N N . LEU A 1 81 ? -10.482 0.924 18.186 1.00 92.38 81 LEU A N 1
ATOM 699 C CA . LEU A 1 81 ? -11.003 0.424 19.463 1.00 92.38 81 LEU A CA 1
ATOM 700 C C . LEU A 1 81 ? -12.465 -0.002 19.343 1.00 92.38 81 LEU A C 1
ATOM 702 O O . LEU A 1 81 ? -12.828 -1.062 19.837 1.00 92.38 81 LEU A O 1
ATOM 706 N N . LYS A 1 82 ? -13.282 0.775 18.622 1.00 93.81 82 LYS A N 1
ATOM 707 C CA . LYS A 1 82 ? -14.672 0.415 18.335 1.00 93.81 82 LYS A CA 1
ATOM 708 C C . LYS A 1 82 ? -14.763 -0.912 17.583 1.00 93.81 82 LYS A C 1
ATOM 710 O O . LYS A 1 82 ? -15.604 -1.730 17.927 1.00 93.81 82 LYS A O 1
ATOM 715 N N . TYR A 1 83 ? -13.925 -1.108 16.568 1.00 95.25 83 TYR A N 1
ATOM 716 C CA . TYR A 1 83 ? -13.880 -2.359 15.814 1.00 95.25 83 TYR A CA 1
ATOM 717 C C . TYR A 1 83 ? -13.459 -3.554 16.681 1.00 95.25 83 TYR A C 1
ATOM 719 O O . TYR A 1 83 ? -13.990 -4.644 16.527 1.00 95.25 83 TYR A O 1
ATOM 727 N N . LEU A 1 84 ? -12.536 -3.344 17.621 1.00 94.88 84 LEU A N 1
ATOM 728 C CA . LEU A 1 84 ? -12.103 -4.365 18.578 1.00 94.88 84 LEU A CA 1
ATOM 729 C C . LEU A 1 84 ? -13.071 -4.551 19.760 1.00 94.88 84 LEU A C 1
ATOM 731 O O . LEU A 1 84 ? -12.777 -5.346 20.647 1.00 94.88 84 LEU A O 1
ATOM 735 N N . GLU A 1 85 ? -14.179 -3.803 19.799 1.00 95.12 85 GLU A N 1
ATOM 736 C CA . GLU A 1 85 ? -15.127 -3.758 20.921 1.00 95.12 85 GLU A CA 1
ATOM 737 C C . GLU A 1 85 ? -14.466 -3.412 22.269 1.00 95.12 85 GLU A C 1
ATOM 739 O O . GLU A 1 85 ? -14.863 -3.885 23.333 1.00 95.12 85 GLU A O 1
ATOM 744 N N . LEU A 1 86 ? -13.441 -2.559 22.228 1.00 93.25 86 LEU A N 1
ATOM 745 C CA . LEU A 1 86 ? -12.702 -2.107 23.401 1.00 93.25 86 LEU A CA 1
ATOM 746 C C . LEU A 1 86 ? -13.115 -0.695 23.810 1.00 93.25 86 LEU A C 1
ATOM 748 O O . LEU A 1 86 ? -13.300 0.201 22.981 1.00 93.25 86 LEU A O 1
ATOM 752 N N . GLU A 1 87 ? -13.180 -0.472 25.119 1.00 88.06 87 GLU A N 1
ATOM 753 C CA . GLU A 1 87 ? -13.291 0.869 25.678 1.00 88.06 87 GLU A CA 1
ATOM 754 C C . GLU A 1 87 ? -11.927 1.566 25.667 1.00 88.06 87 GLU A C 1
ATOM 756 O O . GLU A 1 87 ? -10.881 0.962 25.917 1.00 88.06 87 GLU A O 1
ATOM 761 N N . ALA A 1 88 ? -11.931 2.868 25.385 1.00 81.75 88 ALA A N 1
ATOM 762 C CA . ALA A 1 88 ? -10.729 3.675 25.513 1.00 81.75 88 ALA A CA 1
ATOM 763 C C . ALA A 1 88 ? -10.404 3.866 27.001 1.00 81.75 88 ALA A C 1
ATOM 765 O O . ALA A 1 88 ? -11.129 4.559 27.713 1.00 81.75 88 ALA A O 1
ATOM 766 N N . VAL A 1 89 ? -9.302 3.275 27.458 1.00 78.75 89 VAL A N 1
ATOM 767 C CA . VAL A 1 89 ? -8.709 3.597 28.761 1.00 78.75 89 VAL A CA 1
ATOM 768 C C . VAL A 1 89 ? -7.911 4.889 28.604 1.00 78.75 89 VAL A C 1
ATOM 770 O O . VAL A 1 89 ? -7.316 5.109 27.551 1.00 78.75 89 VAL A O 1
ATOM 773 N N . ASP A 1 90 ? -7.950 5.743 29.626 1.00 71.94 90 ASP A N 1
ATOM 774 C CA . ASP A 1 90 ? -7.338 7.074 29.665 1.00 71.94 90 ASP A CA 1
ATOM 775 C C . ASP A 1 90 ? -6.054 7.204 28.813 1.00 71.94 90 ASP A C 1
ATOM 777 O O . ASP A 1 90 ? -5.032 6.556 29.038 1.00 71.94 90 ASP A O 1
ATOM 781 N N . TRP A 1 91 ? -6.160 8.046 27.791 1.00 72.88 91 TRP A N 1
ATOM 782 C CA . TRP A 1 91 ? -5.235 8.221 26.673 1.00 72.88 91 TRP A CA 1
ATOM 783 C C . TRP A 1 91 ? -4.751 9.672 26.580 1.00 72.88 91 TRP A C 1
ATOM 785 O O . TRP A 1 91 ? -4.089 10.043 25.609 1.00 72.88 91 TRP A O 1
ATOM 795 N N . GLU A 1 92 ? -5.045 10.498 27.596 1.00 70.88 92 GLU A N 1
ATOM 796 C CA . GLU A 1 92 ? -4.553 11.878 27.681 1.00 70.88 92 GLU A CA 1
ATOM 797 C C . GLU A 1 92 ? -3.020 11.944 27.798 1.00 70.88 92 GLU A C 1
ATOM 799 O O . GLU A 1 92 ? -2.420 12.931 27.379 1.00 70.88 92 GLU A O 1
ATOM 804 N N . GLY A 1 93 ? -2.379 10.869 28.279 1.00 71.81 93 GLY A N 1
ATOM 805 C CA . GLY A 1 93 ? -0.921 10.713 28.342 1.00 71.81 93 GLY A CA 1
ATOM 806 C C . GLY A 1 93 ? -0.290 9.916 27.193 1.00 71.81 93 GLY A C 1
ATOM 807 O O . GLY A 1 93 ? 0.898 9.605 27.266 1.00 71.81 93 GLY A O 1
ATOM 808 N N . ALA A 1 94 ? -1.051 9.533 26.161 1.00 76.62 94 ALA A N 1
ATOM 809 C CA . ALA A 1 94 ? -0.506 8.751 25.052 1.00 76.62 94 ALA A CA 1
ATOM 810 C C . ALA A 1 94 ? 0.511 9.573 24.244 1.00 76.62 94 ALA A C 1
ATOM 812 O O . ALA A 1 94 ? 0.250 10.724 23.887 1.00 76.62 94 ALA A O 1
ATOM 813 N N . THR A 1 95 ? 1.657 8.967 23.923 1.00 75.75 95 THR A N 1
ATOM 814 C CA . THR A 1 95 ? 2.678 9.599 23.082 1.00 75.75 95 THR A CA 1
ATOM 815 C C . THR A 1 95 ? 2.076 9.955 21.719 1.00 75.75 95 THR A C 1
ATOM 817 O O . THR A 1 95 ? 1.524 9.067 21.060 1.00 75.75 95 THR A O 1
ATOM 820 N N . PRO A 1 96 ? 2.160 11.224 21.278 1.00 70.81 96 PRO A N 1
ATOM 821 C CA . PRO A 1 96 ? 1.715 11.610 19.949 1.00 70.81 96 PRO A CA 1
ATOM 822 C C . PRO A 1 96 ? 2.428 10.795 18.874 1.00 70.81 96 PRO A C 1
ATOM 824 O O . PRO A 1 96 ? 3.610 10.476 18.993 1.00 70.81 96 PRO A O 1
ATOM 827 N N . PHE A 1 97 ? 1.705 10.470 17.809 1.00 77.31 97 PHE A N 1
ATOM 828 C CA . PHE A 1 97 ? 2.285 9.782 16.669 1.00 77.31 97 PHE A CA 1
ATOM 829 C C . PHE A 1 97 ? 3.293 10.681 15.946 1.00 77.31 97 PHE A C 1
ATOM 831 O O . PHE A 1 97 ? 2.937 11.747 15.440 1.00 77.31 97 PHE A O 1
ATOM 838 N N . GLU A 1 98 ? 4.541 10.230 15.865 1.00 76.19 98 GLU A N 1
ATOM 839 C CA . GLU A 1 98 ? 5.582 10.876 15.072 1.00 76.19 98 GLU A CA 1
ATOM 840 C C . GLU A 1 98 ? 5.613 10.250 13.675 1.00 76.19 98 GLU A C 1
ATOM 842 O O . GLU A 1 98 ? 6.079 9.127 13.480 1.00 76.19 98 GLU A O 1
ATOM 847 N N . SER A 1 99 ? 5.090 10.979 12.688 1.00 73.81 99 SER A N 1
ATOM 848 C CA . SER A 1 99 ? 5.194 10.561 11.290 1.00 73.81 99 SER A CA 1
ATOM 849 C C . SER A 1 99 ? 6.632 10.715 10.818 1.00 73.81 99 SER A C 1
ATOM 851 O O . SER A 1 99 ? 7.225 11.788 10.945 1.00 73.81 99 SER A O 1
ATOM 853 N N . THR A 1 100 ? 7.169 9.688 10.168 1.00 70.12 100 THR A N 1
ATOM 854 C CA . THR A 1 100 ? 8.388 9.854 9.377 1.00 70.12 100 THR A CA 1
ATOM 855 C C . THR A 1 100 ? 8.098 10.715 8.152 1.00 70.12 100 THR A C 1
ATOM 857 O O . THR A 1 100 ? 7.031 10.605 7.543 1.00 70.12 100 THR A O 1
ATOM 860 N N . THR A 1 101 ? 9.045 11.568 7.770 1.00 62.00 101 THR A N 1
ATOM 861 C CA . THR A 1 101 ? 8.987 12.311 6.511 1.00 62.00 101 THR A CA 1
ATOM 862 C C . THR A 1 101 ? 9.157 11.340 5.348 1.00 62.00 101 THR A C 1
ATOM 864 O O . THR A 1 101 ? 10.187 10.677 5.228 1.00 62.00 101 THR A O 1
ATOM 867 N N . TYR A 1 102 ? 8.158 11.259 4.470 1.00 64.62 102 TYR A N 1
ATOM 868 C CA . TYR A 1 102 ? 8.295 10.520 3.221 1.00 64.62 102 TYR A CA 1
ATOM 869 C C . TYR A 1 102 ? 9.272 11.253 2.299 1.00 64.62 102 TYR A C 1
ATOM 871 O O . TYR A 1 102 ? 9.123 12.444 2.021 1.00 64.62 102 TYR A O 1
ATOM 879 N N . HIS A 1 103 ? 10.280 10.543 1.797 1.00 62.09 103 HIS A N 1
ATOM 880 C CA . HIS A 1 103 ? 11.140 11.079 0.751 1.00 62.09 103 HIS A CA 1
ATOM 881 C C . HIS A 1 103 ? 10.392 11.020 -0.583 1.00 62.09 103 HIS A C 1
ATOM 883 O O . HIS A 1 103 ? 10.351 9.989 -1.253 1.00 62.09 103 HIS A O 1
ATOM 889 N N . GLU A 1 104 ? 9.808 12.142 -0.997 1.00 68.62 104 GLU A N 1
ATOM 890 C CA . GLU A 1 104 ? 9.064 12.223 -2.263 1.00 68.62 104 GLU A CA 1
ATOM 891 C C . GLU A 1 104 ? 9.933 12.034 -3.520 1.00 68.62 104 GLU A C 1
ATOM 893 O O . GLU A 1 104 ? 9.400 11.905 -4.627 1.00 68.62 104 GLU A O 1
ATOM 898 N N . SER A 1 105 ? 11.257 12.024 -3.354 1.00 79.56 105 SER A N 1
ATOM 899 C CA . SER A 1 105 ? 12.260 12.093 -4.417 1.00 79.56 105 SER A CA 1
ATOM 900 C C . SER A 1 105 ? 12.774 10.741 -4.920 1.00 79.56 105 SER A C 1
ATOM 902 O O . SER A 1 105 ? 13.666 10.722 -5.766 1.00 79.56 105 SER A O 1
ATOM 904 N N . TYR A 1 106 ? 12.244 9.609 -4.442 1.00 87.06 106 TYR A N 1
ATOM 905 C CA . TYR A 1 106 ? 12.696 8.296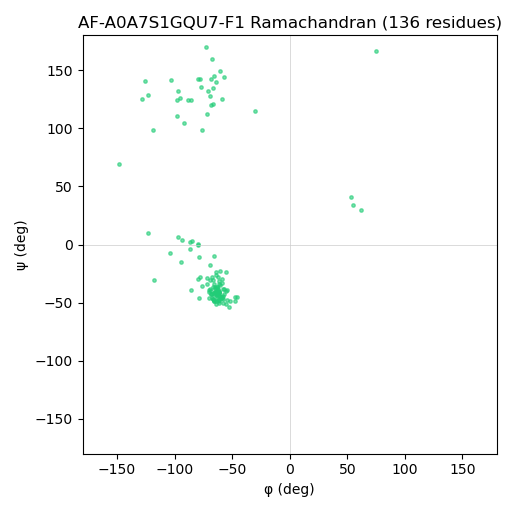 -4.923 1.00 87.06 106 TYR A CA 1
ATOM 906 C C . TYR A 1 106 ? 12.290 7.998 -6.363 1.00 87.06 106 TYR A C 1
ATOM 908 O O . TYR A 1 106 ? 13.028 7.298 -7.055 1.00 87.06 106 TYR A O 1
ATOM 916 N N . PHE A 1 107 ? 11.157 8.537 -6.812 1.00 89.31 107 PHE A N 1
ATOM 917 C CA . PHE A 1 107 ? 10.609 8.306 -8.144 1.00 89.31 107 PHE A CA 1
ATOM 918 C C . PHE A 1 107 ? 10.357 9.630 -8.857 1.00 89.31 107 PHE A C 1
ATOM 920 O O . PHE A 1 107 ? 9.872 10.596 -8.259 1.00 89.31 107 PHE A O 1
ATOM 927 N N . THR A 1 108 ? 10.653 9.660 -10.152 1.00 91.56 108 THR A N 1
ATOM 928 C CA . THR A 1 108 ? 10.286 10.779 -11.026 1.00 91.56 108 THR A CA 1
ATOM 929 C C . THR A 1 108 ? 8.762 10.855 -11.203 1.00 91.56 108 THR A C 1
ATOM 931 O O . THR A 1 108 ? 8.073 9.853 -11.000 1.00 91.56 108 THR A O 1
ATOM 934 N N . PRO A 1 109 ? 8.201 12.009 -11.611 1.00 91.50 109 PRO A N 1
ATOM 935 C CA . PRO A 1 109 ? 6.771 12.116 -11.905 1.00 91.50 109 PRO A CA 1
ATOM 936 C C . PRO A 1 109 ? 6.278 11.084 -12.929 1.00 91.50 109 PRO A C 1
ATOM 938 O O . PRO A 1 109 ? 5.212 10.511 -12.736 1.00 91.50 109 PRO A O 1
ATOM 941 N N . GLN A 1 110 ? 7.080 10.800 -13.963 1.00 93.00 110 GLN A N 1
ATOM 942 C CA . GLN A 1 110 ? 6.746 9.788 -14.966 1.00 93.00 110 GLN A CA 1
ATOM 943 C C . GLN A 1 110 ? 6.687 8.390 -14.344 1.00 93.00 110 GLN A C 1
ATOM 945 O O . GLN A 1 110 ? 5.668 7.725 -14.450 1.00 93.00 110 GLN A O 1
ATOM 950 N N . GLN A 1 111 ? 7.706 8.003 -13.570 1.00 92.44 111 GLN A N 1
ATOM 951 C CA . GLN A 1 111 ? 7.705 6.711 -12.875 1.00 92.44 111 GLN A CA 1
ATOM 952 C C . GLN A 1 111 ? 6.505 6.562 -11.934 1.00 92.44 111 GLN A C 1
ATOM 954 O O . GLN A 1 111 ? 5.935 5.484 -11.843 1.00 92.44 111 GLN A O 1
ATOM 959 N N . LYS A 1 112 ? 6.087 7.631 -11.242 1.00 92.06 112 LYS A N 1
ATOM 960 C CA . LYS A 1 112 ? 4.883 7.596 -10.394 1.00 92.06 112 LYS A CA 1
ATOM 961 C C . LYS A 1 112 ? 3.617 7.316 -11.212 1.00 92.06 112 LYS A C 1
ATOM 963 O O . LYS A 1 112 ? 2.755 6.581 -10.736 1.00 92.06 112 LYS A O 1
ATOM 968 N N . GLN A 1 113 ? 3.515 7.876 -12.417 1.00 93.31 113 GLN A N 1
ATOM 969 C CA . GLN A 1 113 ? 2.413 7.603 -13.339 1.00 93.31 113 GLN A CA 1
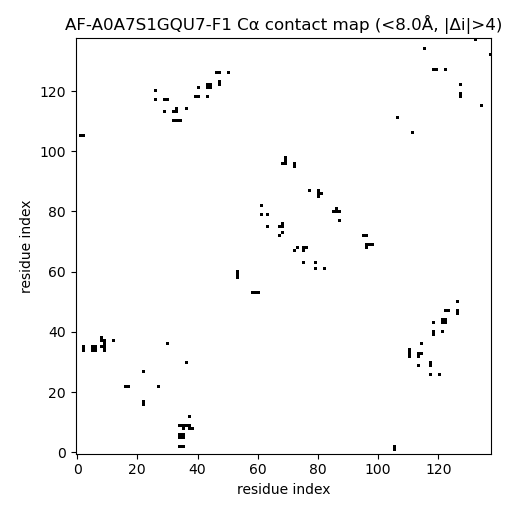ATOM 970 C C . GLN A 1 113 ? 2.457 6.156 -13.852 1.00 93.31 113 GLN A C 1
ATOM 972 O O . GLN A 1 113 ? 1.445 5.465 -13.791 1.00 93.31 113 GLN A O 1
ATOM 977 N N . ASP A 1 114 ? 3.627 5.667 -14.260 1.00 94.62 114 ASP A N 1
ATOM 978 C CA . ASP A 1 114 ? 3.785 4.295 -14.759 1.00 94.62 114 ASP A CA 1
ATOM 979 C C . ASP A 1 114 ? 3.469 3.267 -13.654 1.00 94.62 114 ASP A C 1
ATOM 981 O O . ASP A 1 114 ? 2.739 2.298 -13.874 1.00 94.62 114 ASP A 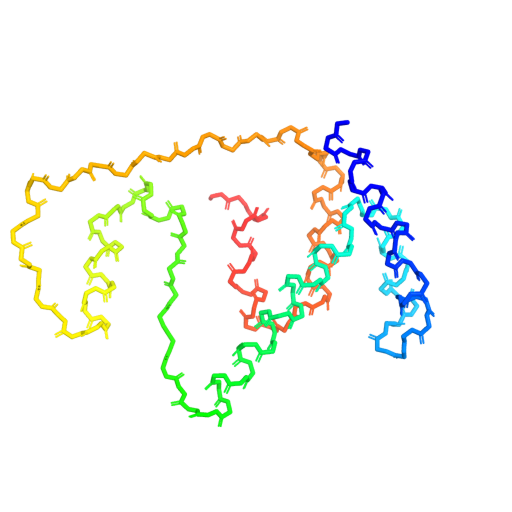O 1
ATOM 985 N N . ILE A 1 115 ? 3.928 3.529 -12.420 1.00 94.19 115 ILE A N 1
ATOM 986 C CA . ILE A 1 115 ? 3.571 2.748 -11.226 1.00 94.19 115 ILE A CA 1
ATOM 987 C C . ILE A 1 115 ? 2.054 2.751 -11.034 1.00 94.19 115 ILE A C 1
ATOM 989 O O . ILE A 1 115 ? 1.460 1.689 -10.870 1.00 94.19 115 ILE A O 1
ATOM 993 N N . ARG A 1 116 ? 1.408 3.924 -11.059 1.00 94.25 116 ARG A N 1
ATOM 994 C CA . ARG A 1 116 ? -0.046 4.053 -10.880 1.00 94.25 116 ARG A CA 1
ATOM 995 C C . ARG A 1 116 ? -0.811 3.172 -11.862 1.00 94.25 116 ARG A C 1
ATOM 997 O O . ARG A 1 116 ? -1.735 2.468 -11.454 1.00 94.25 116 ARG A O 1
ATOM 1004 N N . ASP A 1 117 ? -0.436 3.225 -13.133 1.00 94.00 117 ASP A N 1
ATOM 1005 C CA . ASP A 1 117 ? -1.139 2.517 -14.198 1.00 94.00 117 ASP A CA 1
ATOM 1006 C C . ASP A 1 117 ? -0.926 1.000 -14.090 1.00 94.00 117 ASP A C 1
ATOM 1008 O O . ASP A 1 117 ? -1.891 0.237 -14.195 1.00 94.00 117 ASP A O 1
ATOM 1012 N N . MET A 1 118 ? 0.285 0.563 -13.731 1.00 93.56 118 MET A N 1
ATOM 1013 C CA . MET A 1 118 ? 0.565 -0.840 -13.418 1.00 93.56 118 MET A CA 1
ATOM 1014 C C . MET A 1 118 ? -0.229 -1.334 -12.197 1.00 93.56 118 MET A C 1
ATOM 1016 O O . MET A 1 118 ? -0.851 -2.397 -12.250 1.00 93.56 118 MET A O 1
ATOM 1020 N N . LEU A 1 119 ? -0.248 -0.579 -11.090 1.00 94.25 119 LEU A N 1
ATOM 1021 C CA . LEU A 1 119 ? -1.007 -0.962 -9.893 1.00 94.25 119 LEU A CA 1
ATOM 1022 C C . LEU A 1 119 ? -2.507 -1.025 -10.183 1.00 94.25 119 LEU A C 1
ATOM 1024 O O . LEU A 1 119 ? -3.181 -1.923 -9.680 1.00 94.25 119 LEU A O 1
ATOM 1028 N N . HIS A 1 120 ? -3.034 -0.103 -10.991 1.00 94.56 120 HIS A N 1
ATOM 1029 C CA . HIS A 1 120 ? -4.431 -0.121 -11.417 1.00 94.56 120 HIS A CA 1
ATOM 1030 C C . HIS A 1 120 ? -4.764 -1.385 -12.210 1.00 94.56 120 HIS A C 1
ATOM 1032 O O . HIS A 1 120 ? -5.791 -2.005 -11.947 1.00 94.56 120 HIS A O 1
ATOM 1038 N N . HIS A 1 121 ? -3.885 -1.783 -13.133 1.00 92.62 121 HIS A N 1
ATOM 1039 C CA . HIS A 1 121 ? -4.058 -2.989 -13.937 1.00 92.62 121 HIS A CA 1
ATOM 1040 C C . HIS A 1 121 ? -4.027 -4.271 -13.084 1.00 92.62 121 HIS A C 1
ATOM 1042 O O . HIS A 1 121 ? -4.847 -5.164 -13.275 1.00 92.62 121 HIS A O 1
ATOM 1048 N N . LEU A 1 122 ? -3.122 -4.344 -12.102 1.00 92.12 122 LEU A N 1
ATOM 1049 C CA . LEU A 1 122 ? -2.958 -5.513 -11.227 1.00 92.12 122 LEU A CA 1
ATOM 1050 C C . LEU A 1 122 ? -4.018 -5.628 -10.122 1.00 92.12 122 LEU A C 1
ATOM 1052 O O . LEU A 1 122 ? -4.277 -6.718 -9.604 1.00 92.12 122 LEU A O 1
ATOM 1056 N N . SER A 1 123 ? -4.584 -4.507 -9.682 1.00 94.81 123 SER A N 1
ATOM 1057 C CA . SER A 1 123 ? -5.457 -4.475 -8.510 1.00 94.81 123 SER A CA 1
ATOM 1058 C C . SER A 1 123 ? -6.853 -5.000 -8.823 1.00 94.81 123 SER A C 1
ATOM 1060 O O . SER A 1 123 ? -7.513 -4.553 -9.760 1.00 94.81 123 SER A O 1
ATOM 1062 N N . ALA A 1 124 ? -7.394 -5.840 -7.942 1.00 93.25 124 ALA A N 1
ATOM 1063 C CA . ALA A 1 124 ? -8.834 -6.056 -7.914 1.00 93.25 124 ALA A CA 1
ATOM 1064 C C . ALA A 1 124 ? -9.563 -4.726 -7.626 1.00 93.25 124 ALA A C 1
ATOM 1066 O O . ALA A 1 124 ? -9.063 -3.877 -6.883 1.00 93.25 124 ALA A O 1
ATOM 1067 N N . ILE A 1 125 ? -10.787 -4.559 -8.146 1.00 94.00 125 ILE A N 1
ATOM 1068 C CA . ILE A 1 125 ? -11.590 -3.326 -7.981 1.00 94.00 125 ILE A CA 1
ATOM 1069 C C . ILE A 1 125 ? -11.635 -2.814 -6.524 1.00 94.00 125 ILE A C 1
ATOM 1071 O O . ILE A 1 125 ? -11.472 -1.607 -6.322 1.00 94.00 125 ILE A O 1
ATOM 1075 N N . PRO A 1 126 ? -11.851 -3.663 -5.496 1.00 92.06 126 PRO A N 1
ATOM 1076 C CA . PRO A 1 126 ? -11.863 -3.203 -4.110 1.00 92.06 126 PRO A CA 1
ATOM 1077 C C . PRO A 1 126 ? -10.506 -2.646 -3.678 1.00 92.06 126 PRO A C 1
ATOM 1079 O O . PRO A 1 126 ? -10.459 -1.554 -3.119 1.00 92.06 126 PRO A O 1
ATOM 1082 N N . LEU A 1 127 ? -9.417 -3.351 -4.003 1.00 92.56 127 LEU A N 1
ATOM 1083 C CA . LEU A 1 127 ? -8.055 -2.933 -3.684 1.00 92.56 127 LEU A CA 1
ATOM 1084 C C . LEU A 1 127 ? -7.708 -1.601 -4.356 1.00 92.56 127 LEU A C 1
ATOM 1086 O O . LEU A 1 127 ? -7.212 -0.689 -3.698 1.00 92.56 127 LEU A O 1
ATOM 1090 N N . TRP A 1 128 ? -8.057 -1.428 -5.631 1.00 95.19 128 TRP A N 1
ATOM 1091 C CA . TRP A 1 128 ? -7.782 -0.175 -6.332 1.00 95.19 128 TRP A CA 1
ATOM 1092 C C . TRP A 1 128 ? -8.485 1.030 -5.696 1.00 95.19 128 TRP A C 1
ATOM 1094 O O . TRP A 1 128 ? -7.891 2.097 -5.543 1.00 95.19 128 TRP A O 1
ATOM 1104 N N . ARG A 1 129 ? -9.742 0.866 -5.258 1.00 92.75 129 ARG A N 1
ATOM 1105 C CA . ARG A 1 129 ? -10.481 1.929 -4.548 1.00 92.75 129 ARG A CA 1
ATOM 1106 C C . ARG A 1 129 ? -9.776 2.381 -3.272 1.00 92.75 129 ARG A C 1
ATOM 1108 O O . ARG A 1 129 ? -9.923 3.535 -2.876 1.00 92.75 129 ARG A O 1
ATOM 1115 N N . ILE A 1 130 ? -9.030 1.482 -2.640 1.00 90.88 130 ILE A N 1
ATOM 1116 C CA . ILE A 1 130 ? -8.274 1.762 -1.424 1.00 90.88 130 ILE A CA 1
ATOM 1117 C C . ILE A 1 130 ? -6.985 2.505 -1.762 1.00 90.88 130 ILE A C 1
ATOM 1119 O O . ILE A 1 130 ? -6.696 3.501 -1.100 1.00 90.88 130 ILE A O 1
ATOM 1123 N N . LEU A 1 131 ? -6.258 2.040 -2.785 1.00 91.88 131 LEU A N 1
ATOM 1124 C CA . LEU A 1 131 ? -4.924 2.521 -3.155 1.00 91.88 131 LEU A CA 1
ATOM 1125 C C . LEU A 1 131 ? -4.923 3.832 -3.945 1.00 91.88 131 LEU A C 1
ATOM 1127 O O . LEU A 1 131 ? -3.988 4.616 -3.809 1.0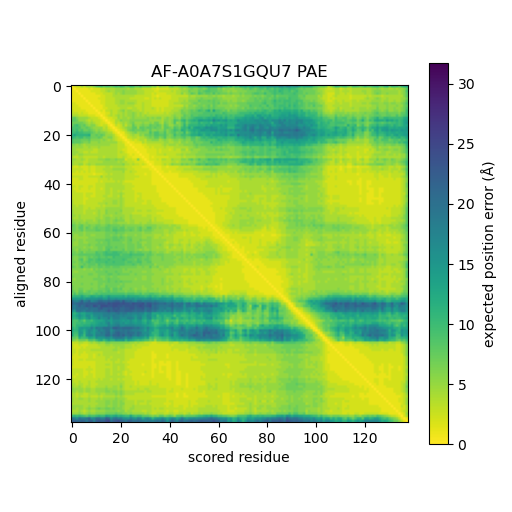0 91.88 131 LEU A O 1
ATOM 1131 N N . ARG A 1 132 ? -5.963 4.117 -4.738 1.00 92.94 132 ARG A N 1
ATOM 1132 C CA . ARG A 1 132 ? -6.009 5.318 -5.597 1.00 92.94 132 ARG A CA 1
ATOM 1133 C C . ARG A 1 132 ? -5.802 6.641 -4.849 1.00 92.94 132 ARG A C 1
ATOM 1135 O O . ARG A 1 132 ? -5.333 7.607 -5.439 1.00 92.94 132 ARG A O 1
ATOM 1142 N N . VAL A 1 133 ? -6.086 6.676 -3.544 1.00 89.94 133 VAL A N 1
ATOM 1143 C CA . VAL A 1 133 ? -5.873 7.857 -2.687 1.00 89.94 133 VAL A CA 1
ATOM 1144 C C . VAL A 1 133 ? -4.408 8.296 -2.613 1.00 89.94 133 VAL A C 1
ATOM 1146 O O . VAL A 1 133 ? -4.141 9.455 -2.329 1.00 89.94 133 VAL A O 1
ATOM 1149 N N . TYR A 1 134 ? -3.463 7.390 -2.879 1.00 87.06 134 TYR A N 1
ATOM 1150 C CA . TYR A 1 134 ? -2.032 7.701 -2.917 1.00 87.06 134 TYR A CA 1
ATOM 1151 C C . TYR A 1 134 ? -1.600 8.375 -4.227 1.00 87.06 134 TYR A C 1
ATOM 1153 O O . TYR A 1 134 ? -0.484 8.881 -4.314 1.00 87.06 134 TYR A O 1
ATOM 1161 N N . PHE A 1 135 ? -2.476 8.400 -5.235 1.00 87.25 135 PHE A N 1
ATOM 1162 C CA . PHE A 1 135 ? -2.181 8.906 -6.576 1.00 87.25 135 PHE A CA 1
ATOM 1163 C C . PHE A 1 135 ? -3.035 10.106 -6.977 1.00 87.25 135 PHE A C 1
ATOM 1165 O O . PHE A 1 135 ? -2.572 10.953 -7.733 1.00 87.25 135 PHE A O 1
ATOM 1172 N N . ASP A 1 136 ? -4.266 10.191 -6.477 1.00 82.12 136 ASP A N 1
ATOM 1173 C CA . ASP A 1 136 ? -5.212 11.243 -6.862 1.00 82.12 136 ASP A CA 1
ATOM 1174 C C . ASP A 1 136 ? -4.952 12.591 -6.149 1.00 82.12 136 ASP A C 1
ATOM 1176 O O . ASP A 1 136 ? -5.641 13.572 -6.424 1.00 82.12 136 ASP A O 1
ATOM 1180 N N . GLY A 1 137 ? -3.936 12.658 -5.279 1.00 62.88 137 GLY A N 1
ATOM 1181 C CA . GLY A 1 137 ? -3.673 13.807 -4.409 1.00 62.88 137 GLY A CA 1
ATOM 1182 C C . GLY A 1 137 ? -4.657 13.894 -3.230 1.00 62.88 137 GLY A C 1
ATOM 1183 O O . GLY A 1 137 ? -5.643 13.153 -3.192 1.00 62.88 137 GLY A O 1
ATOM 1184 N N . PRO A 1 138 ? -4.368 14.730 -2.214 1.00 48.25 138 PRO A N 1
ATOM 1185 C CA . PRO A 1 138 ? -5.346 15.080 -1.185 1.00 48.25 138 PRO A CA 1
ATOM 1186 C C . PRO A 1 138 ? -6.555 15.834 -1.754 1.00 48.25 138 PRO A C 1
ATOM 1188 O O . PRO A 1 138 ? -6.380 16.605 -2.724 1.00 48.25 138 PRO A O 1
#

pLDDT: mean 86.8, std 8.8, range [48.25, 97.56]

Mean predicted aligned error: 6.04 Å

Secondary structure (DSSP, 8-state):
-HHHHHHHHHHHHHHHHHT-TTS-HHHHHHHTT-TTHHHHHHHHHHHHHHHHHHHHTT-------HHHHHH-HHHHHHHHHHHTT------TTPPPP-PPPP-TTSS-HHHHHHHHHHHHHHS-HHHHHHHGGGTS--

Foldseek 3Di:
DLQVVQVVVCVVCVVVQVPDPVQDPVLVVLVVLARNVVVLLVVQVVVQCVVVVCVVVVNDDDDDDPVCLVVPVPVRVVSVCVVVVHDDDDCPPPDRDDDDDDPPPPDDPVNLVSSLVSSVVSHDPVRNVVPCPVPPDD

Sequence (138 aa):
GFQEWCRQLDTRYNAKETGNMWIDDDLRSMWKDVPCHSEFFEYIQWHNLAWTTAKFMDIEVHMVRYENYAKDWRGTVRSLLKYLELEAVDWEGATPFESTTYHESYFTPQQKQDIRDMLHHLSAIPLWRILRVYFDGP

Radius of gyration: 18.4 Å; Cα contacts (8 Å, |Δi|>4): 74; chains: 1; bounding box: 38×33×52 Å

Organism: Cyclophora tenuis (NCBI:txid216820)